Protein AF-F9EM39-F1 (afdb_monomer_lite)

Foldseek 3Di:
DFEAEPNHTDDPDDDDLDPVVVQVSVQVVQVVVQKDFPWKDKVRHTCVVDVDDPDPSVDDIYMYTYMDHPVVVVVVVLVVLVVVLVVLVVVVVVVVVCVVVVHDDDPVVVVVSLVVLVVSLVVLVVCVVPDDDPPPVSVVSNVVSVVVNVLVVVCVVVVPPPPPPDD

pLDDT: mean 72.12, std 14.03, range [34.84, 94.38]

Sequence (167 aa):
MEVYIDNQKTNFGRRSKDLEKILKAISKKLEKNEKVIQNIYINGNNIQDNIVLDIDMDRPNIMEVETKSYTDLVLDSLTISKEYIETFFEVKKDFEQLIEDNEKISPIEIEETDSFLNWFSDLLYFLVENYAFPVSSLQETMETFRQELAILSELKEKKIMLPMLVH

Secondary structure (DSSP, 8-state):
-EEEETTEEE--SS----HHHHHHHHHHHHHTTTEEEEEEEETTEESSS-S-----TTS--EEEEEEEEHHHHHHHHHHHHHHHHHHHHHHHHHHHHHHHTTPPPPHHHHHHHHHHHHHHHHHHHHHHHH-----HHHHHHHHHHHHHHHHHHHHHHTT-SS-TT--

Radius of gyration: 23.94 Å; chains: 1; bounding box: 52×39×63 Å

Organism: NCBI:txid997347

Structure (mmCIF, N/CA/C/O backbone):
data_AF-F9EM39-F1
#
_entry.id   AF-F9EM39-F1
#
loop_
_atom_site.group_PDB
_atom_site.id
_atom_site.type_symbol
_atom_site.label_atom_id
_atom_site.label_alt_id
_atom_site.label_comp_id
_atom_site.label_asym_id
_atom_site.label_entity_id
_atom_site.label_seq_id
_atom_site.pdbx_PDB_ins_code
_atom_site.Cartn_x
_atom_site.Cartn_y
_atom_site.Cartn_z
_atom_site.occupancy
_atom_site.B_iso_or_equiv
_atom_site.auth_seq_id
_atom_site.auth_comp_id
_atom_site.auth_asym_id
_atom_site.auth_atom_id
_atom_site.pdbx_PDB_model_num
ATOM 1 N N . MET A 1 1 ? 17.109 -9.825 -24.212 1.00 82.25 1 MET A N 1
ATOM 2 C CA . MET A 1 1 ? 15.884 -9.269 -23.622 1.00 82.25 1 MET A CA 1
ATOM 3 C C . MET A 1 1 ? 15.732 -7.822 -24.053 1.00 82.25 1 MET A C 1
ATOM 5 O O . MET A 1 1 ? 16.688 -7.060 -23.924 1.00 82.25 1 MET A O 1
ATOM 9 N N . GLU A 1 2 ? 14.589 -7.476 -24.630 1.00 89.56 2 GLU A N 1
ATOM 10 C CA . GLU A 1 2 ? 14.165 -6.089 -24.835 1.00 89.56 2 GLU A CA 1
ATOM 11 C C . GLU A 1 2 ? 13.333 -5.649 -23.632 1.00 89.56 2 GLU A C 1
ATOM 13 O O . GLU A 1 2 ? 12.553 -6.452 -23.135 1.00 89.56 2 GLU A O 1
ATOM 18 N N . VAL A 1 3 ? 13.510 -4.416 -23.155 1.00 91.06 3 VAL A N 1
ATOM 19 C CA . VAL A 1 3 ? 12.779 -3.904 -21.987 1.00 91.06 3 VAL A CA 1
ATOM 20 C C . VAL A 1 3 ? 11.992 -2.665 -22.386 1.00 91.06 3 VAL A C 1
ATOM 22 O O . VAL A 1 3 ? 12.557 -1.725 -22.950 1.00 91.06 3 VAL A O 1
ATOM 25 N N . TYR A 1 4 ? 10.708 -2.659 -22.061 1.00 94.38 4 TYR A N 1
ATOM 26 C CA . TYR A 1 4 ? 9.794 -1.541 -22.226 1.00 94.38 4 TYR A CA 1
ATOM 27 C C . TYR A 1 4 ? 9.317 -1.115 -20.839 1.00 94.38 4 TYR A C 1
ATOM 29 O O . TYR A 1 4 ? 8.935 -1.957 -20.036 1.00 94.38 4 TYR A O 1
ATOM 37 N N . ILE A 1 5 ? 9.387 0.180 -20.544 1.00 93.62 5 ILE A N 1
ATOM 38 C CA . ILE A 1 5 ? 8.884 0.767 -19.297 1.00 93.62 5 ILE A CA 1
ATOM 39 C C . ILE A 1 5 ? 7.791 1.745 -19.691 1.00 93.62 5 ILE A C 1
ATOM 41 O O . ILE A 1 5 ? 8.068 2.635 -20.494 1.00 93.62 5 ILE A O 1
ATOM 45 N N . ASP A 1 6 ? 6.574 1.562 -19.180 1.00 93.69 6 ASP A N 1
ATOM 46 C CA . ASP A 1 6 ? 5.392 2.345 -19.567 1.00 93.69 6 ASP A CA 1
ATOM 47 C C . ASP A 1 6 ? 5.255 2.450 -21.106 1.00 93.69 6 ASP A C 1
ATOM 49 O O . ASP A 1 6 ? 5.124 3.534 -21.676 1.00 93.69 6 ASP A O 1
ATOM 53 N N . ASN A 1 7 ? 5.379 1.312 -21.803 1.00 92.25 7 ASN A N 1
ATOM 54 C CA . ASN A 1 7 ? 5.378 1.193 -23.273 1.00 92.25 7 ASN A CA 1
ATOM 55 C C . ASN A 1 7 ? 6.535 1.896 -24.014 1.00 92.25 7 ASN A C 1
ATOM 57 O O . ASN A 1 7 ? 6.559 1.931 -25.246 1.00 92.25 7 ASN A O 1
ATOM 61 N N . GLN A 1 8 ? 7.542 2.411 -23.305 1.00 93.19 8 GLN A N 1
ATOM 62 C CA . GLN A 1 8 ? 8.719 3.033 -23.910 1.00 93.19 8 GLN A CA 1
ATOM 63 C C . GLN A 1 8 ? 9.932 2.106 -23.874 1.00 93.19 8 GLN A C 1
ATOM 65 O O . GLN A 1 8 ? 10.412 1.703 -22.808 1.00 93.19 8 GLN A O 1
ATOM 70 N N . LYS A 1 9 ? 10.488 1.812 -25.056 1.00 92.00 9 LYS A N 1
ATOM 71 C CA . LYS A 1 9 ? 11.700 0.994 -25.184 1.00 92.00 9 LYS A CA 1
ATOM 72 C C . LYS A 1 9 ? 12.853 1.639 -24.418 1.00 92.00 9 LYS A C 1
ATOM 74 O O . LYS A 1 9 ? 13.287 2.746 -24.734 1.00 92.00 9 LYS A O 1
ATOM 79 N N . THR A 1 10 ? 13.385 0.923 -23.435 1.00 88.44 10 THR A N 1
ATOM 80 C CA . THR A 1 10 ? 14.483 1.395 -22.598 1.00 88.44 10 THR A CA 1
ATOM 81 C C . THR A 1 10 ? 15.753 0.594 -22.857 1.00 88.44 10 THR A C 1
ATOM 83 O O . THR A 1 10 ? 15.800 -0.626 -22.720 1.00 88.44 10 THR A O 1
ATOM 86 N N . ASN A 1 11 ? 16.830 1.312 -23.174 1.00 82.88 11 ASN A N 1
ATOM 87 C CA . ASN A 1 11 ? 18.146 0.720 -23.380 1.00 82.88 11 ASN A CA 1
ATOM 88 C C . ASN A 1 11 ? 18.966 0.743 -22.085 1.00 82.88 11 ASN A C 1
ATOM 90 O O . ASN A 1 11 ? 19.468 1.787 -21.670 1.00 82.88 11 ASN A O 1
ATOM 94 N N . PHE A 1 12 ? 19.159 -0.427 -21.481 1.00 74.12 12 PHE A N 1
ATOM 95 C CA . PHE A 1 12 ? 20.056 -0.626 -20.342 1.00 74.12 12 PHE A CA 1
ATOM 96 C C . PHE A 1 12 ? 21.450 -1.055 -20.817 1.00 74.12 12 PHE A C 1
ATOM 98 O O . PHE A 1 12 ? 21.854 -2.191 -20.606 1.00 74.12 12 PHE A O 1
ATOM 105 N N . GLY A 1 13 ? 22.177 -0.165 -21.504 1.00 71.62 13 GLY A N 1
ATOM 106 C CA . GLY A 1 13 ? 23.595 -0.353 -21.859 1.00 71.62 13 GLY A CA 1
ATOM 107 C C . GLY A 1 13 ? 23.985 -1.780 -22.295 1.00 71.62 13 GLY A C 1
ATOM 108 O O . GLY A 1 13 ? 23.482 -2.295 -23.296 1.00 71.62 13 GLY A O 1
ATOM 109 N N . ARG A 1 14 ? 24.906 -2.422 -21.553 1.00 68.12 14 ARG A N 1
ATOM 110 C CA . ARG A 1 14 ? 25.297 -3.823 -21.797 1.00 68.12 14 ARG A CA 1
ATOM 111 C C . ARG A 1 14 ? 24.114 -4.758 -21.539 1.00 68.12 14 ARG A C 1
ATOM 113 O O . ARG A 1 14 ? 23.617 -4.845 -20.422 1.00 68.12 14 ARG A O 1
ATOM 120 N N . ARG A 1 15 ? 23.745 -5.529 -22.563 1.00 66.25 15 ARG A N 1
ATOM 121 C CA . ARG A 1 15 ? 22.711 -6.567 -22.478 1.00 66.25 15 ARG A CA 1
ATOM 122 C C . ARG A 1 15 ? 23.158 -7.671 -21.514 1.00 66.25 15 ARG A C 1
ATOM 124 O O . ARG A 1 15 ? 24.025 -8.472 -21.849 1.00 66.25 15 ARG A O 1
ATOM 131 N N . SER A 1 16 ? 22.574 -7.688 -20.319 1.00 70.50 16 SER A N 1
ATOM 132 C CA . SER A 1 16 ? 22.670 -8.804 -19.375 1.00 70.50 16 SER A CA 1
ATOM 133 C C . SER A 1 16 ? 21.664 -9.894 -19.760 1.00 70.50 16 SER A C 1
ATOM 135 O O . SER A 1 16 ? 20.578 -9.579 -20.243 1.00 70.50 16 SER A O 1
ATOM 137 N N . LYS A 1 17 ? 22.019 -11.167 -19.548 1.00 74.94 17 LYS A N 1
ATOM 138 C CA . LYS A 1 17 ? 21.067 -12.297 -19.541 1.00 74.94 17 LYS A CA 1
ATOM 139 C C . LYS A 1 17 ? 20.577 -12.645 -18.130 1.00 74.94 17 LYS A C 1
ATOM 141 O O . LYS A 1 17 ? 19.727 -13.503 -17.967 1.00 74.94 17 LYS A O 1
ATOM 146 N N . ASP A 1 18 ? 21.131 -11.993 -17.117 1.00 82.62 18 ASP A N 1
ATOM 147 C CA . ASP A 1 18 ? 20.776 -12.185 -15.715 1.00 82.62 18 ASP A CA 1
ATOM 148 C C . ASP A 1 18 ? 19.589 -11.276 -15.368 1.00 82.62 18 ASP A C 1
ATOM 150 O O . ASP A 1 18 ? 19.727 -10.046 -15.406 1.00 82.62 18 ASP A O 1
ATOM 154 N N . LEU A 1 19 ? 18.440 -11.896 -15.077 1.00 81.88 19 LEU A N 1
ATOM 155 C CA . LEU A 1 19 ? 17.185 -11.225 -14.743 1.00 81.88 19 LEU A CA 1
ATOM 156 C C . LEU A 1 19 ? 17.339 -10.320 -13.517 1.00 81.88 19 LEU A C 1
ATOM 158 O O . LEU A 1 19 ? 16.893 -9.178 -13.548 1.00 81.88 19 LEU A O 1
ATOM 162 N N . GLU A 1 20 ? 18.041 -10.774 -12.478 1.00 83.25 20 GLU A N 1
ATOM 163 C CA . GLU A 1 20 ? 18.249 -10.002 -11.252 1.00 83.25 20 GLU A CA 1
ATOM 164 C C . GLU A 1 20 ? 19.004 -8.698 -11.545 1.00 83.25 20 GLU A C 1
ATOM 166 O O . GLU A 1 20 ? 18.626 -7.621 -11.078 1.00 83.25 20 GLU A O 1
ATOM 171 N N . LYS A 1 21 ? 20.045 -8.762 -12.389 1.00 86.06 21 LYS A N 1
ATOM 172 C CA . LYS A 1 21 ? 20.777 -7.559 -12.823 1.00 86.06 21 LYS A CA 1
ATOM 173 C C . LYS A 1 21 ? 19.901 -6.601 -13.631 1.00 86.06 21 LYS A C 1
ATOM 175 O O . LYS A 1 21 ? 20.070 -5.388 -13.502 1.00 86.06 21 LYS A O 1
ATOM 180 N N . ILE A 1 22 ? 19.005 -7.124 -14.470 1.00 86.56 22 ILE A N 1
ATOM 181 C CA . ILE A 1 22 ? 18.073 -6.311 -15.266 1.00 86.56 22 ILE A CA 1
ATOM 182 C C . ILE A 1 22 ? 17.086 -5.599 -14.339 1.00 86.56 22 ILE A C 1
ATOM 184 O O . ILE A 1 22 ? 16.956 -4.380 -14.427 1.00 86.56 22 ILE A O 1
ATOM 188 N N . LEU A 1 23 ? 16.473 -6.327 -13.403 1.00 88.12 23 LEU A N 1
ATOM 189 C CA . LEU A 1 23 ? 15.544 -5.768 -12.419 1.00 88.12 23 LEU A CA 1
ATOM 190 C C . LEU A 1 23 ? 16.216 -4.693 -11.560 1.00 88.12 23 LEU A C 1
ATOM 192 O O . LEU A 1 23 ? 15.698 -3.586 -11.461 1.00 88.12 23 LEU A O 1
ATOM 196 N N . LYS A 1 24 ? 17.429 -4.946 -11.050 1.00 88.50 24 LYS A N 1
ATOM 197 C CA . LYS A 1 24 ? 18.213 -3.940 -10.309 1.00 88.50 24 LYS A CA 1
ATOM 198 C C . LYS A 1 24 ? 18.484 -2.675 -11.129 1.00 88.50 24 LYS A C 1
ATOM 200 O O . LYS A 1 24 ? 18.436 -1.567 -10.595 1.00 88.50 24 LYS A O 1
ATOM 205 N N . ALA A 1 25 ? 18.785 -2.815 -12.422 1.00 90.25 25 ALA A N 1
ATOM 206 C CA . ALA A 1 25 ? 19.010 -1.670 -13.301 1.00 90.25 25 ALA A CA 1
ATOM 207 C C . ALA A 1 25 ? 17.724 -0.867 -13.552 1.00 90.25 25 ALA A C 1
ATOM 209 O O . ALA A 1 25 ? 17.783 0.365 -13.595 1.00 90.25 25 ALA A O 1
ATOM 210 N N . ILE A 1 26 ? 16.581 -1.551 -13.685 1.00 90.38 26 ILE A N 1
ATOM 211 C CA . ILE A 1 26 ? 15.257 -0.929 -13.791 1.00 90.38 26 ILE A CA 1
ATOM 212 C C . ILE A 1 26 ? 14.946 -0.159 -12.508 1.00 90.38 26 ILE A C 1
ATOM 214 O O . ILE A 1 26 ? 14.743 1.050 -12.592 1.00 90.38 26 ILE A O 1
ATOM 218 N N . SER A 1 27 ? 15.011 -0.796 -11.333 1.00 89.38 27 SER A N 1
ATOM 219 C CA . SER A 1 27 ? 14.739 -0.149 -10.039 1.00 89.38 27 SER A CA 1
ATOM 220 C C . SER A 1 27 ? 15.566 1.121 -9.849 1.00 89.38 27 SER A C 1
ATOM 222 O O . SER A 1 27 ? 15.008 2.190 -9.628 1.00 89.38 27 SER A O 1
ATOM 224 N N . LYS A 1 28 ? 16.882 1.063 -10.095 1.00 91.38 28 LYS A N 1
ATOM 225 C CA . LYS A 1 28 ? 17.768 2.236 -9.988 1.00 91.38 28 LYS A CA 1
ATOM 226 C C . LYS A 1 28 ? 17.407 3.373 -10.955 1.00 91.38 28 LYS A C 1
ATOM 228 O O . LYS A 1 28 ? 17.711 4.538 -10.695 1.00 91.38 28 LYS A O 1
ATOM 233 N N . LYS A 1 29 ? 16.825 3.059 -12.118 1.00 91.25 29 LYS A N 1
ATOM 234 C CA . LYS A 1 29 ? 16.337 4.073 -13.065 1.00 91.25 29 LYS A CA 1
ATOM 235 C C . LYS A 1 29 ? 15.020 4.687 -12.585 1.00 91.25 29 LYS A C 1
ATOM 237 O O . LYS A 1 29 ? 14.836 5.889 -12.765 1.00 91.25 29 LYS A O 1
ATOM 242 N N . LEU A 1 30 ? 14.130 3.884 -12.008 1.00 92.12 30 LEU A N 1
ATOM 243 C CA . LEU A 1 30 ? 12.834 4.335 -11.503 1.00 92.12 30 LEU A CA 1
ATOM 244 C C . LEU A 1 30 ? 12.969 5.183 -10.234 1.00 92.12 30 LEU A C 1
ATOM 246 O O . LEU A 1 30 ? 12.329 6.225 -10.159 1.00 92.12 30 LEU A O 1
ATOM 250 N N . GLU A 1 31 ? 13.889 4.833 -9.328 1.00 88.75 31 GLU A N 1
ATOM 251 C CA . GLU A 1 31 ? 14.207 5.613 -8.119 1.00 88.75 31 GLU A CA 1
ATOM 252 C C . GLU A 1 31 ? 14.524 7.081 -8.439 1.00 88.75 31 GLU A C 1
ATOM 254 O O . GLU A 1 31 ? 14.033 7.990 -7.779 1.00 88.75 31 GLU A O 1
ATOM 259 N N . LYS A 1 32 ? 15.292 7.338 -9.508 1.00 88.75 32 LYS A N 1
ATOM 260 C CA . LYS A 1 32 ? 15.628 8.706 -9.952 1.00 88.75 32 LYS A CA 1
ATOM 261 C C . LYS A 1 32 ? 14.429 9.524 -10.433 1.00 88.75 32 LYS A C 1
ATOM 263 O O . LYS A 1 32 ? 14.566 10.729 -10.601 1.00 88.75 32 LYS A O 1
ATOM 268 N N . ASN A 1 33 ? 13.317 8.861 -10.732 1.00 87.19 33 ASN A N 1
ATOM 269 C CA . ASN A 1 33 ? 12.085 9.464 -11.227 1.00 87.19 33 ASN A CA 1
ATOM 270 C C . ASN A 1 33 ? 10.926 9.252 -10.242 1.00 87.19 33 ASN A C 1
ATOM 272 O O . ASN A 1 33 ? 9.777 9.326 -10.662 1.00 87.19 33 ASN A O 1
ATOM 276 N N . GLU A 1 34 ? 11.226 8.930 -8.977 1.00 88.19 34 GLU A N 1
ATOM 277 C CA . GLU A 1 34 ? 10.230 8.737 -7.915 1.00 88.19 34 GLU A CA 1
ATOM 278 C C . GLU A 1 34 ? 9.135 7.718 -8.280 1.00 88.19 34 GLU A C 1
ATOM 280 O O . GLU A 1 34 ? 7.955 7.871 -7.955 1.00 88.19 34 GLU A O 1
ATOM 285 N N . LYS A 1 35 ? 9.542 6.655 -8.977 1.00 91.81 35 LYS A N 1
ATOM 286 C CA . LYS A 1 35 ? 8.677 5.562 -9.414 1.00 91.81 35 LYS A CA 1
ATOM 287 C C . LYS A 1 35 ? 9.151 4.230 -8.856 1.00 91.81 35 LYS A C 1
ATOM 289 O O . LYS A 1 35 ? 10.337 4.030 -8.593 1.00 91.81 35 LYS A O 1
ATOM 294 N N . VAL A 1 36 ? 8.227 3.283 -8.791 1.00 90.69 36 VAL A N 1
ATOM 295 C CA . VAL A 1 36 ? 8.499 1.870 -8.534 1.00 90.69 36 VAL A CA 1
ATOM 296 C C . VAL A 1 36 ? 7.907 0.996 -9.629 1.00 90.69 36 VAL A C 1
ATOM 298 O O . VAL A 1 36 ? 7.099 1.438 -10.446 1.00 90.69 36 VAL A O 1
ATOM 301 N N . ILE A 1 37 ? 8.323 -0.265 -9.636 1.00 90.81 37 ILE A N 1
ATOM 302 C CA . ILE A 1 37 ? 7.713 -1.302 -10.460 1.00 90.81 37 ILE A CA 1
ATOM 303 C C . ILE A 1 37 ? 6.354 -1.653 -9.854 1.00 90.81 37 ILE A C 1
ATOM 305 O O . ILE A 1 37 ? 6.295 -2.033 -8.688 1.00 90.81 37 ILE A O 1
ATOM 309 N N . GLN A 1 38 ? 5.294 -1.555 -10.652 1.00 89.88 38 GLN A N 1
ATOM 310 C CA . GLN A 1 38 ? 3.967 -2.041 -10.291 1.00 89.88 38 GLN A CA 1
ATOM 311 C C . GLN A 1 38 ? 3.790 -3.480 -10.763 1.00 89.88 38 GLN A C 1
ATOM 313 O O . GLN A 1 38 ? 3.590 -4.353 -9.936 1.00 89.88 38 GLN A O 1
ATOM 318 N N . ASN A 1 39 ? 3.960 -3.730 -12.063 1.00 90.31 39 ASN A N 1
ATOM 319 C CA . ASN A 1 39 ? 3.863 -5.057 -12.667 1.00 90.31 39 ASN A CA 1
ATOM 320 C C . ASN A 1 39 ? 5.055 -5.309 -13.587 1.00 90.31 39 ASN A C 1
ATOM 322 O O . ASN A 1 39 ? 5.633 -4.379 -14.159 1.00 90.31 39 ASN A O 1
ATOM 326 N N . ILE A 1 40 ? 5.400 -6.583 -13.766 1.00 90.25 40 ILE A N 1
ATOM 327 C CA . ILE A 1 40 ? 6.361 -6.998 -14.785 1.00 90.25 40 ILE A CA 1
ATOM 328 C C . ILE A 1 40 ? 5.758 -8.154 -15.561 1.00 90.25 40 ILE A C 1
ATOM 330 O O . ILE A 1 40 ? 5.337 -9.153 -14.978 1.00 90.25 40 ILE A O 1
ATOM 334 N N . TYR A 1 41 ? 5.805 -8.033 -16.879 1.00 89.88 41 TYR A N 1
ATOM 335 C CA . TYR A 1 41 ? 5.409 -9.071 -17.807 1.00 89.88 41 TYR A CA 1
ATOM 336 C C . TYR A 1 41 ? 6.620 -9.515 -18.610 1.00 89.88 41 TYR A C 1
ATOM 338 O O . TYR A 1 41 ? 7.410 -8.691 -19.074 1.00 89.88 41 TYR A O 1
ATOM 346 N N . ILE A 1 42 ? 6.773 -10.821 -18.799 1.00 89.12 42 ILE A N 1
ATOM 347 C CA . ILE A 1 42 ? 7.768 -11.383 -19.711 1.00 89.12 42 ILE A CA 1
ATOM 348 C C . ILE A 1 42 ? 7.027 -12.204 -20.757 1.00 89.12 42 ILE A C 1
ATOM 350 O O . ILE A 1 42 ? 6.341 -13.175 -20.438 1.00 89.12 42 ILE A O 1
ATOM 354 N N . ASN A 1 43 ? 7.149 -11.787 -22.019 1.00 88.56 43 ASN A N 1
ATOM 355 C CA . ASN A 1 43 ? 6.418 -12.354 -23.154 1.00 88.56 43 ASN A CA 1
ATOM 356 C C . ASN A 1 43 ? 4.896 -12.440 -22.896 1.00 88.56 43 ASN A C 1
ATOM 358 O O . ASN A 1 43 ? 4.268 -13.444 -23.225 1.00 88.56 43 ASN A O 1
ATOM 362 N N . GLY A 1 44 ? 4.322 -11.411 -22.262 1.00 85.50 44 GLY A N 1
ATOM 363 C CA . GLY A 1 44 ? 2.895 -11.327 -21.929 1.00 85.50 44 GLY A CA 1
ATOM 364 C C . GLY A 1 44 ? 2.463 -12.023 -20.631 1.00 85.50 44 GLY A C 1
ATOM 365 O O . GLY A 1 44 ? 1.304 -11.903 -20.254 1.00 85.50 44 GLY A O 1
ATOM 366 N N . ASN A 1 45 ? 3.360 -12.715 -19.918 1.00 85.44 45 ASN A N 1
ATOM 367 C CA . ASN A 1 45 ? 3.030 -13.369 -18.645 1.00 85.44 45 ASN A CA 1
ATOM 368 C C . ASN A 1 45 ? 3.459 -12.507 -17.458 1.00 85.44 45 ASN A C 1
ATOM 370 O O . ASN A 1 45 ? 4.638 -12.154 -17.375 1.00 85.44 45 ASN A O 1
ATOM 374 N N . ASN A 1 46 ? 2.535 -12.206 -16.539 1.00 85.81 46 ASN A N 1
ATOM 375 C CA . ASN A 1 46 ? 2.846 -11.492 -15.299 1.00 85.81 46 ASN A CA 1
ATOM 376 C C . ASN A 1 46 ? 3.712 -12.376 -14.386 1.00 85.81 46 ASN A C 1
AT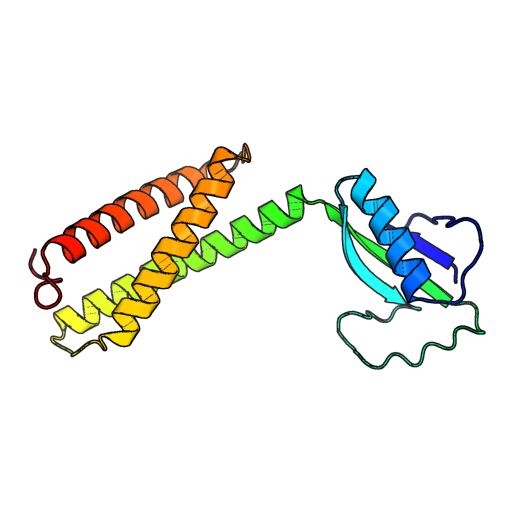OM 378 O O . ASN A 1 46 ? 3.403 -13.551 -14.177 1.00 85.81 46 ASN A O 1
ATOM 382 N N . ILE A 1 47 ? 4.810 -11.819 -13.870 1.00 79.31 47 ILE A N 1
ATOM 383 C CA . ILE A 1 47 ? 5.789 -12.564 -13.068 1.00 79.31 47 ILE A CA 1
ATOM 384 C C . ILE A 1 47 ? 5.564 -12.463 -11.555 1.00 79.31 47 ILE A C 1
ATOM 386 O O . ILE A 1 47 ? 6.198 -13.201 -10.807 1.00 79.31 47 ILE A O 1
ATOM 390 N N . GLN A 1 48 ? 4.714 -11.544 -11.091 1.00 67.38 48 GLN A N 1
ATOM 391 C CA . GLN A 1 48 ? 4.395 -11.395 -9.668 1.00 67.38 48 GLN A CA 1
ATOM 392 C C . GLN A 1 48 ? 3.385 -12.452 -9.202 1.00 67.38 48 GLN A C 1
ATOM 394 O O . GLN A 1 48 ? 3.473 -12.911 -8.067 1.00 67.38 48 GLN A O 1
ATOM 399 N N . ASP A 1 49 ? 2.510 -12.911 -10.101 1.00 56.44 49 ASP A N 1
ATOM 400 C CA . ASP A 1 49 ? 1.467 -13.896 -9.789 1.00 56.44 49 ASP A CA 1
ATOM 401 C C . ASP A 1 49 ? 1.937 -15.363 -9.872 1.00 56.44 49 ASP A C 1
ATOM 403 O O . ASP A 1 49 ? 1.217 -16.262 -9.447 1.00 56.44 49 ASP A O 1
ATOM 407 N N . ASN A 1 50 ? 3.136 -15.647 -10.404 1.00 46.00 50 ASN A N 1
ATOM 408 C CA . ASN A 1 50 ? 3.623 -17.018 -10.610 1.00 46.00 50 ASN A CA 1
ATOM 409 C C . ASN A 1 50 ? 5.139 -17.155 -10.385 1.00 46.00 50 ASN A C 1
ATOM 411 O O . ASN A 1 50 ? 5.955 -16.673 -11.167 1.00 46.00 50 ASN A O 1
ATOM 415 N N . ILE A 1 51 ? 5.514 -17.901 -9.341 1.00 51.69 51 ILE A N 1
ATOM 416 C CA . ILE A 1 51 ? 6.905 -18.102 -8.886 1.00 51.69 51 ILE A CA 1
ATOM 417 C C . ILE A 1 51 ? 7.716 -19.054 -9.793 1.00 51.69 51 ILE A C 1
ATOM 419 O O . ILE A 1 51 ? 8.941 -19.096 -9.698 1.00 51.69 51 ILE A O 1
ATOM 423 N N . VAL A 1 52 ? 7.088 -19.789 -10.717 1.00 51.00 52 VAL A N 1
ATOM 424 C CA . VAL A 1 52 ? 7.813 -20.694 -11.629 1.00 51.00 52 VAL A CA 1
ATOM 425 C C . VAL A 1 52 ? 7.635 -20.246 -13.069 1.00 51.00 52 VAL A C 1
ATOM 427 O O . VAL A 1 52 ? 6.745 -20.686 -13.790 1.00 51.00 52 VAL A O 1
ATOM 430 N N . LEU A 1 53 ? 8.524 -19.354 -13.482 1.00 57.66 53 LEU A N 1
ATOM 431 C CA . LEU A 1 53 ? 8.683 -18.942 -14.863 1.00 57.66 53 LEU A CA 1
ATOM 432 C C . LEU A 1 53 ? 9.943 -19.603 -15.418 1.00 57.66 53 LEU A C 1
ATOM 434 O O . LEU A 1 53 ? 11.059 -19.158 -15.151 1.00 57.66 53 LEU A O 1
ATOM 438 N N . ASP A 1 54 ? 9.759 -20.670 -16.194 1.00 63.06 54 ASP A N 1
ATOM 439 C CA . ASP A 1 54 ? 10.829 -21.293 -16.979 1.00 63.06 54 ASP A CA 1
ATOM 440 C C . ASP A 1 54 ? 11.121 -20.405 -18.202 1.00 63.06 54 ASP A C 1
ATOM 442 O O . ASP A 1 54 ? 10.700 -20.660 -19.333 1.00 63.06 54 ASP A O 1
ATOM 446 N N . ILE A 1 55 ? 11.728 -19.242 -17.946 1.00 70.94 55 ILE A N 1
ATOM 447 C CA . ILE A 1 55 ? 12.064 -18.273 -18.989 1.00 70.94 55 ILE A CA 1
ATOM 448 C C . ILE A 1 55 ? 13.341 -18.747 -19.671 1.00 70.94 55 ILE A C 1
ATOM 450 O O . ILE A 1 55 ? 14.440 -18.624 -19.129 1.00 70.94 55 ILE A O 1
ATOM 454 N N . ASP A 1 56 ? 13.199 -19.210 -20.909 1.00 75.81 56 ASP A N 1
ATOM 455 C CA . ASP A 1 56 ? 14.329 -19.460 -21.798 1.00 75.81 56 ASP A CA 1
ATOM 456 C C . ASP A 1 56 ? 15.024 -18.127 -22.140 1.00 75.81 56 ASP A C 1
ATOM 458 O O . ASP A 1 56 ? 14.626 -17.391 -23.049 1.00 75.81 56 ASP A O 1
ATOM 462 N N . MET A 1 57 ? 16.067 -17.790 -21.379 1.00 76.31 57 MET A N 1
ATOM 463 C CA . MET A 1 57 ? 16.862 -16.566 -21.548 1.00 76.31 57 MET A CA 1
ATOM 464 C C . MET A 1 57 ? 17.780 -16.591 -22.780 1.00 76.31 57 MET A C 1
ATOM 466 O O . MET A 1 57 ? 18.406 -15.570 -23.096 1.00 76.31 57 MET A O 1
ATOM 470 N N . ASP A 1 58 ? 17.860 -17.720 -23.490 1.00 78.44 58 ASP A N 1
ATOM 471 C CA . ASP A 1 58 ? 18.582 -17.835 -24.755 1.00 78.44 58 ASP A CA 1
ATOM 472 C C . ASP A 1 58 ? 17.732 -17.413 -25.959 1.00 78.44 58 ASP A C 1
ATOM 474 O O . ASP A 1 58 ? 18.282 -17.110 -27.023 1.00 78.44 58 ASP A O 1
ATOM 478 N N . ARG A 1 59 ? 16.412 -17.273 -25.780 1.00 81.06 59 ARG A N 1
ATOM 479 C CA . ARG A 1 59 ? 15.507 -16.704 -26.785 1.00 81.06 59 ARG A CA 1
ATOM 480 C C . ARG A 1 59 ? 15.344 -15.184 -26.657 1.00 81.06 59 ARG A C 1
ATOM 482 O O . ARG A 1 59 ? 15.599 -14.587 -25.604 1.00 81.06 59 ARG A O 1
ATOM 489 N N . PRO A 1 60 ? 14.911 -14.504 -27.736 1.00 82.69 60 PRO A N 1
ATOM 490 C CA . PRO A 1 60 ? 14.531 -13.100 -27.667 1.00 82.69 60 PRO A CA 1
ATOM 491 C C . PRO A 1 60 ? 13.289 -12.927 -26.782 1.00 82.69 60 PRO A C 1
ATOM 493 O O . PRO A 1 60 ? 12.171 -13.152 -27.226 1.00 82.69 60 PRO A O 1
ATOM 496 N N . ASN A 1 61 ? 13.498 -12.514 -25.533 1.00 86.19 61 ASN A N 1
ATOM 497 C CA . ASN A 1 61 ? 12.410 -12.172 -24.616 1.00 86.19 61 ASN A CA 1
ATOM 498 C C . ASN A 1 61 ? 12.104 -10.675 -24.640 1.00 86.19 61 ASN A C 1
ATOM 500 O O . ASN A 1 61 ? 13.028 -9.853 -24.716 1.00 86.19 61 ASN A O 1
ATOM 504 N N . ILE A 1 62 ? 10.825 -10.339 -24.510 1.00 89.25 62 ILE A N 1
ATOM 505 C CA . ILE A 1 62 ? 10.328 -8.982 -24.287 1.00 89.25 62 ILE A CA 1
ATOM 506 C C . ILE A 1 62 ? 9.876 -8.890 -22.833 1.00 89.25 62 ILE A C 1
ATOM 508 O O . ILE A 1 62 ? 9.118 -9.731 -22.360 1.00 89.25 62 ILE A O 1
ATOM 512 N N . MET A 1 63 ? 10.382 -7.883 -22.131 1.00 90.44 63 MET A N 1
ATOM 513 C CA . MET A 1 63 ? 9.962 -7.518 -20.789 1.00 90.44 63 MET A CA 1
ATOM 514 C C . MET A 1 63 ? 9.214 -6.192 -20.854 1.00 90.44 63 MET A C 1
ATOM 516 O O . MET A 1 63 ? 9.743 -5.207 -21.371 1.00 90.44 63 MET A O 1
ATOM 520 N N . GLU A 1 64 ? 8.022 -6.169 -20.286 1.00 93.44 64 GLU A N 1
ATOM 521 C CA . GLU A 1 64 ? 7.199 -4.977 -20.121 1.00 93.44 64 GLU A CA 1
ATOM 522 C C . GLU A 1 64 ? 7.085 -4.681 -18.631 1.00 93.44 64 GLU A C 1
ATOM 524 O O . GLU A 1 64 ? 6.827 -5.572 -17.823 1.00 93.44 64 GLU A O 1
ATOM 529 N N . VAL A 1 65 ? 7.347 -3.434 -18.263 1.00 93.12 65 VAL A N 1
ATOM 530 C CA . VAL A 1 65 ? 7.316 -2.954 -16.886 1.00 93.12 65 VAL A CA 1
ATOM 531 C C . VAL A 1 65 ? 6.295 -1.836 -16.816 1.00 93.12 65 VAL A C 1
ATOM 533 O O . VAL A 1 65 ? 6.469 -0.793 -17.451 1.00 93.12 65 VAL A O 1
ATOM 536 N N . GLU A 1 66 ? 5.255 -2.049 -16.025 1.00 94.00 66 GLU A N 1
ATOM 537 C CA . GLU A 1 66 ? 4.319 -0.997 -15.643 1.00 94.00 66 GLU A CA 1
ATOM 538 C C . GLU A 1 66 ? 4.820 -0.366 -14.351 1.00 94.00 66 GLU A C 1
ATOM 540 O O . GLU A 1 66 ? 5.242 -1.071 -13.427 1.00 94.00 66 GLU A O 1
ATOM 545 N N . THR A 1 67 ? 4.818 0.962 -14.292 1.00 93.69 67 THR A N 1
ATOM 546 C CA . THR A 1 67 ? 5.333 1.698 -13.138 1.00 93.69 67 THR A CA 1
ATOM 547 C C . THR A 1 67 ? 4.247 2.487 -12.440 1.00 93.69 67 THR A C 1
ATOM 549 O O . THR A 1 67 ? 3.263 2.904 -13.046 1.00 93.69 67 THR A O 1
ATOM 552 N N . LYS A 1 68 ? 4.485 2.756 -11.160 1.00 92.38 68 LYS A N 1
ATOM 553 C CA . LYS A 1 68 ? 3.639 3.619 -10.344 1.00 92.38 68 LYS A CA 1
ATOM 554 C C . LYS A 1 68 ? 4.500 4.641 -9.617 1.00 92.38 68 LYS A C 1
ATOM 556 O O . LYS A 1 68 ? 5.621 4.314 -9.221 1.00 92.38 68 LYS A O 1
ATOM 561 N N . SER A 1 69 ? 4.033 5.883 -9.495 1.00 88.56 69 SER A N 1
ATOM 562 C CA . SER A 1 69 ? 4.765 6.886 -8.714 1.00 88.56 69 SER A CA 1
ATOM 563 C C . SER A 1 69 ? 4.626 6.604 -7.217 1.00 88.56 69 SER A C 1
ATOM 565 O O . SER A 1 69 ? 3.646 5.994 -6.781 1.00 88.56 69 SER A O 1
ATOM 567 N N . TYR A 1 70 ? 5.590 7.057 -6.413 1.00 77.06 70 TYR A N 1
ATOM 568 C CA . TYR A 1 70 ? 5.446 6.994 -4.956 1.00 77.06 70 TYR A CA 1
ATOM 569 C C . TYR A 1 70 ? 4.218 7.776 -4.479 1.00 77.06 70 TYR A C 1
ATOM 571 O O . TYR A 1 70 ? 3.530 7.321 -3.574 1.00 77.06 70 TYR A O 1
ATOM 579 N N . THR A 1 71 ? 3.890 8.903 -5.116 1.00 77.00 71 THR A N 1
ATOM 580 C CA . THR A 1 71 ? 2.672 9.662 -4.809 1.00 77.00 71 THR A CA 1
ATOM 581 C C . THR A 1 71 ? 1.415 8.828 -5.039 1.00 77.00 71 THR A C 1
ATOM 583 O O . THR A 1 71 ? 0.577 8.753 -4.147 1.00 77.00 71 THR A O 1
ATOM 586 N N . ASP A 1 72 ? 1.296 8.154 -6.184 1.00 78.69 72 ASP A N 1
ATOM 587 C CA . ASP A 1 72 ? 0.117 7.332 -6.478 1.00 78.69 72 ASP A CA 1
ATOM 588 C C . ASP A 1 72 ? 0.017 6.129 -5.530 1.00 78.69 72 ASP A C 1
ATOM 590 O O . ASP A 1 72 ? -1.080 5.752 -5.134 1.00 78.69 72 ASP A O 1
ATOM 594 N N . LEU A 1 73 ? 1.144 5.525 -5.132 1.00 78.44 73 LEU A N 1
ATOM 595 C CA . LEU A 1 73 ? 1.150 4.471 -4.107 1.00 78.44 73 LEU A CA 1
ATOM 596 C C . LEU A 1 73 ? 0.642 4.969 -2.758 1.00 78.44 73 LEU A C 1
ATOM 598 O O . LEU A 1 73 ? -0.098 4.266 -2.071 1.00 78.44 73 LEU A O 1
ATOM 602 N N . VAL A 1 74 ? 1.061 6.167 -2.363 1.00 72.44 74 VAL A N 1
ATOM 603 C CA . VAL A 1 74 ? 0.615 6.772 -1.114 1.00 72.44 74 VAL A CA 1
ATOM 604 C C . VAL A 1 74 ? -0.878 7.111 -1.191 1.00 72.44 74 VAL A C 1
ATOM 606 O O . VAL A 1 74 ? -1.595 6.864 -0.228 1.00 72.44 74 VAL A O 1
ATOM 609 N N . LEU A 1 75 ? -1.381 7.584 -2.336 1.00 73.62 75 LEU A N 1
ATOM 610 C CA . LEU A 1 75 ? -2.814 7.834 -2.546 1.00 73.62 75 LEU A CA 1
ATOM 611 C C . LEU A 1 75 ? -3.659 6.550 -2.511 1.00 73.62 75 LEU A C 1
ATOM 613 O O . LEU A 1 75 ? -4.707 6.530 -1.865 1.00 73.62 75 LEU A O 1
ATOM 617 N N . ASP A 1 76 ? -3.205 5.471 -3.150 1.00 75.19 76 ASP A N 1
ATOM 618 C CA . ASP A 1 76 ? -3.834 4.148 -3.035 1.00 75.19 76 ASP A CA 1
ATOM 619 C C . ASP A 1 76 ? -3.870 3.682 -1.578 1.00 75.19 76 ASP A C 1
ATOM 621 O O . ASP A 1 76 ? -4.911 3.259 -1.083 1.00 75.19 76 ASP A O 1
ATOM 625 N N . SER A 1 77 ? -2.738 3.805 -0.879 1.00 71.12 77 SER A N 1
ATOM 626 C CA . SER A 1 77 ? -2.618 3.406 0.525 1.00 71.12 77 SER A CA 1
ATOM 627 C C . SER A 1 77 ? -3.573 4.209 1.405 1.00 71.12 77 SER A C 1
ATOM 629 O O . SER A 1 77 ? -4.233 3.637 2.259 1.00 71.12 77 SER A O 1
ATOM 631 N N . LEU A 1 78 ? -3.711 5.515 1.165 1.00 69.19 78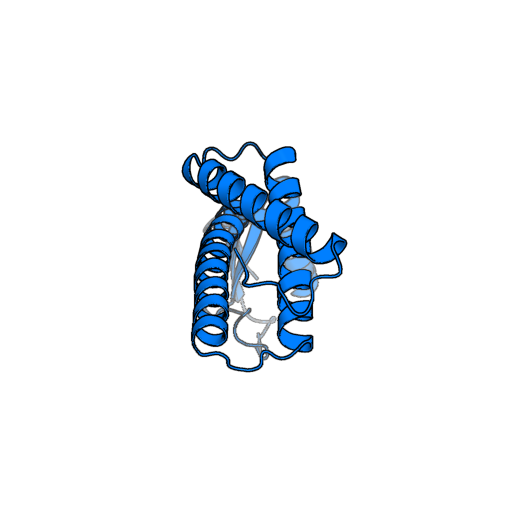 LEU A N 1
ATOM 632 C CA . LEU A 1 78 ? -4.689 6.361 1.852 1.00 69.19 78 LEU A CA 1
ATOM 633 C C . LEU A 1 78 ? -6.134 5.966 1.553 1.00 69.19 78 LEU A C 1
ATOM 635 O O . LEU A 1 78 ? -6.986 6.035 2.437 1.00 69.19 78 LEU A O 1
ATOM 639 N N . THR A 1 79 ? -6.413 5.560 0.317 1.00 71.94 79 THR A N 1
ATOM 640 C CA . THR A 1 79 ? -7.744 5.087 -0.076 1.00 71.94 79 THR A CA 1
ATOM 641 C C . THR A 1 79 ? -8.092 3.807 0.678 1.00 71.94 79 THR A C 1
ATOM 643 O O . THR A 1 79 ? -9.153 3.731 1.285 1.00 71.94 79 THR A O 1
ATOM 646 N N . ILE A 1 80 ? -7.162 2.853 0.733 1.00 70.88 80 ILE A N 1
ATOM 647 C CA . ILE A 1 80 ? -7.304 1.614 1.508 1.00 70.88 80 ILE A CA 1
ATOM 648 C C . ILE A 1 80 ? -7.429 1.923 3.010 1.00 70.88 80 ILE A C 1
ATOM 650 O O . ILE A 1 80 ? -8.278 1.366 3.699 1.00 70.88 80 ILE A O 1
ATOM 654 N N . SER A 1 81 ? -6.635 2.863 3.529 1.00 67.19 81 SER A N 1
ATOM 655 C CA . SER A 1 81 ? -6.735 3.327 4.916 1.00 67.19 81 SER A CA 1
ATOM 656 C C . SER A 1 81 ? -8.133 3.844 5.259 1.00 67.19 81 SER A C 1
ATOM 658 O O . SER A 1 81 ? -8.593 3.628 6.375 1.00 67.19 81 SER A O 1
ATOM 660 N N . LYS A 1 82 ? -8.848 4.475 4.319 1.00 69.31 82 LYS A N 1
ATOM 661 C CA . LYS A 1 82 ? -10.241 4.893 4.533 1.00 69.31 82 LYS A CA 1
ATOM 662 C C . LYS A 1 82 ? -11.164 3.699 4.794 1.00 69.31 82 LYS A C 1
ATOM 664 O O . LYS A 1 82 ? -11.971 3.765 5.714 1.00 69.31 82 LYS A O 1
ATOM 669 N N . GLU A 1 83 ? -11.017 2.615 4.036 1.00 70.44 83 GLU A N 1
ATOM 670 C CA . GLU A 1 83 ? -11.803 1.385 4.225 1.00 70.44 83 GLU A CA 1
ATOM 671 C C . GLU A 1 83 ? -11.513 0.743 5.591 1.00 70.44 83 GLU A C 1
ATOM 673 O O . GLU A 1 83 ? -12.426 0.282 6.278 1.00 70.44 83 GLU A O 1
ATOM 678 N N . TYR A 1 84 ? -10.255 0.781 6.043 1.00 67.94 84 TYR A N 1
ATOM 679 C CA . TYR A 1 84 ? -9.891 0.322 7.387 1.00 67.94 84 TYR A CA 1
ATOM 680 C C . TYR A 1 84 ? -10.471 1.203 8.500 1.00 67.94 84 TYR A C 1
ATOM 682 O O . TYR A 1 84 ? -10.874 0.676 9.535 1.00 67.94 84 TYR A O 1
ATOM 690 N N . ILE A 1 85 ? -10.559 2.521 8.292 1.00 67.19 85 ILE A N 1
ATOM 691 C CA . ILE A 1 8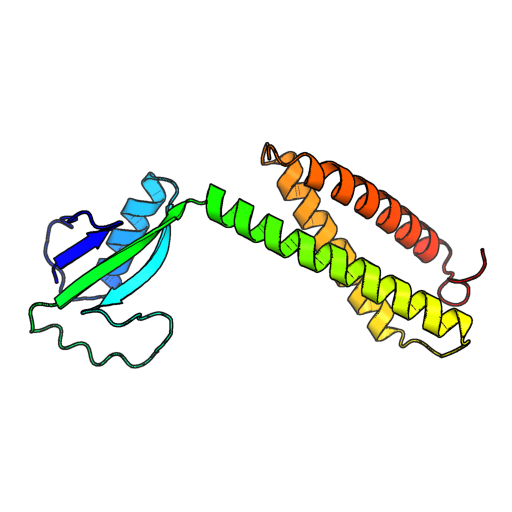5 ? -11.234 3.429 9.234 1.00 67.19 85 ILE A CA 1
ATOM 692 C C . ILE A 1 85 ? -12.728 3.106 9.315 1.00 67.19 85 ILE A C 1
ATOM 694 O O . ILE A 1 85 ? -13.286 3.061 10.407 1.00 67.19 85 ILE A O 1
ATOM 698 N N . GLU A 1 86 ? -13.380 2.864 8.179 1.00 70.44 86 GLU A N 1
ATOM 699 C CA . GLU A 1 86 ? -14.796 2.484 8.143 1.00 70.44 86 GLU A CA 1
ATOM 700 C C . GLU A 1 86 ? -15.024 1.145 8.862 1.00 70.44 86 GLU A C 1
ATOM 702 O O . GLU A 1 86 ? -15.871 1.068 9.750 1.00 70.44 86 GLU A O 1
ATOM 707 N N . THR A 1 87 ? -14.184 0.141 8.584 1.00 68.00 87 THR A N 1
ATOM 708 C CA . THR A 1 87 ? -14.202 -1.161 9.278 1.00 68.00 87 THR A CA 1
ATOM 709 C C . THR A 1 87 ? -14.021 -0.996 10.789 1.00 68.00 87 THR A C 1
ATOM 711 O O . THR A 1 87 ? -14.688 -1.666 11.574 1.00 68.00 87 THR A O 1
ATOM 714 N N . PHE A 1 88 ? -13.150 -0.081 11.224 1.00 67.56 88 PHE A N 1
ATOM 715 C CA . PHE A 1 88 ? -12.987 0.216 12.644 1.00 67.56 88 PHE A CA 1
ATOM 716 C C . PHE A 1 88 ? -14.294 0.707 13.286 1.00 67.56 88 PHE A C 1
ATOM 718 O O . PHE A 1 88 ? -14.666 0.218 14.353 1.00 67.56 88 PHE A O 1
ATOM 725 N N . PHE A 1 89 ? -15.005 1.642 12.652 1.00 68.25 89 PHE A N 1
ATOM 726 C CA . PHE A 1 89 ? -16.273 2.142 13.191 1.00 68.25 89 PHE A CA 1
ATOM 727 C C . PHE A 1 89 ? -17.362 1.065 13.238 1.00 68.25 89 PHE A C 1
ATOM 729 O O . PHE A 1 89 ? -18.168 1.062 14.168 1.00 68.25 89 PHE A O 1
ATOM 736 N N . GLU A 1 90 ? -17.372 0.138 12.281 1.00 70.06 90 GLU A N 1
ATOM 737 C CA . GLU A 1 90 ? -18.269 -1.021 12.308 1.00 70.06 90 GLU A CA 1
ATOM 738 C C . GLU A 1 90 ? -17.957 -1.942 13.494 1.00 70.06 90 GLU A C 1
ATOM 740 O O . GLU A 1 90 ? -18.844 -2.228 14.294 1.00 70.06 90 GLU A O 1
ATOM 745 N N . VAL A 1 91 ? -16.688 -2.313 13.685 1.00 67.44 91 VAL A N 1
ATOM 746 C CA . VAL A 1 91 ? -16.259 -3.160 14.811 1.00 67.44 91 VAL A CA 1
ATOM 747 C C . VAL A 1 91 ? -16.525 -2.487 16.161 1.00 67.44 91 VAL A C 1
ATOM 749 O O . VAL A 1 91 ? -16.971 -3.138 17.104 1.00 67.44 91 VAL A O 1
ATOM 752 N N . LYS A 1 92 ? -16.299 -1.171 16.270 1.00 68.12 92 LYS A N 1
ATOM 753 C CA . LYS A 1 92 ? -16.647 -0.400 17.473 1.00 68.12 92 LYS A CA 1
ATOM 754 C C . LYS A 1 92 ? -18.137 -0.537 17.791 1.00 68.12 92 LYS A C 1
ATOM 756 O O . LYS A 1 92 ? -18.488 -0.808 18.936 1.00 68.12 92 LYS A O 1
ATOM 761 N N . LYS A 1 93 ? -18.996 -0.376 16.785 1.00 71.00 93 LYS A N 1
ATOM 762 C CA . LYS A 1 93 ? -20.446 -0.502 16.941 1.00 71.00 93 LYS A CA 1
ATOM 763 C C . LYS A 1 93 ? -20.860 -1.920 17.344 1.00 71.00 93 LYS A C 1
ATOM 765 O O . LYS A 1 93 ? -21.762 -2.080 18.161 1.00 71.00 93 LYS A O 1
ATOM 770 N N . ASP A 1 94 ? -20.193 -2.940 16.811 1.00 68.19 94 ASP A N 1
ATOM 771 C CA . ASP A 1 94 ? -20.431 -4.330 17.207 1.00 68.19 94 ASP A CA 1
ATOM 772 C C . ASP A 1 94 ? -20.066 -4.558 18.678 1.00 68.19 94 ASP A C 1
ATOM 774 O O . ASP A 1 94 ? -20.830 -5.184 19.413 1.00 68.19 94 ASP A O 1
ATOM 778 N N . PHE A 1 95 ? -18.951 -3.992 19.150 1.00 65.56 95 PHE A N 1
ATOM 779 C CA . PHE A 1 95 ? -18.630 -4.010 20.575 1.00 65.56 95 PHE A CA 1
ATOM 780 C C . PHE A 1 95 ? -19.690 -3.277 21.404 1.00 65.56 95 PHE A C 1
ATOM 782 O O . PHE A 1 95 ? -20.153 -3.835 22.397 1.00 65.56 95 PHE A O 1
ATOM 789 N N . GLU A 1 96 ? -20.115 -2.077 20.996 1.00 66.19 96 GLU A N 1
ATOM 790 C CA . GLU A 1 96 ? -21.185 -1.332 21.678 1.00 66.19 96 GLU A CA 1
ATOM 791 C C . GLU A 1 96 ? -22.452 -2.187 21.839 1.00 66.19 96 GLU A C 1
ATOM 793 O O . GLU A 1 96 ? -22.981 -2.296 22.947 1.00 66.19 96 GLU A O 1
ATOM 798 N N . GLN A 1 97 ? -22.871 -2.875 20.773 1.00 69.81 97 GLN A N 1
ATOM 799 C CA . GLN A 1 97 ? -24.026 -3.773 20.781 1.00 69.81 97 GLN A CA 1
ATOM 800 C C . GLN A 1 97 ? -23.836 -4.969 21.725 1.00 69.81 97 GLN A C 1
ATOM 802 O O . GLN A 1 97 ? -24.713 -5.249 22.539 1.00 69.81 97 GLN A O 1
ATOM 807 N N . LEU A 1 98 ? -22.682 -5.647 21.674 1.00 68.56 98 LEU A N 1
ATOM 808 C CA . LEU A 1 98 ? -22.379 -6.779 22.562 1.00 68.56 98 LEU A CA 1
ATOM 809 C C . LEU A 1 98 ? -22.472 -6.388 24.038 1.00 68.56 98 LEU A C 1
ATOM 811 O O . LEU A 1 98 ? -22.872 -7.196 24.877 1.00 68.56 98 LEU A O 1
ATOM 815 N N . ILE A 1 99 ? -22.121 -5.147 24.374 1.00 64.38 99 ILE A N 1
ATOM 816 C CA . ILE A 1 99 ? -22.200 -4.691 25.758 1.00 64.38 99 ILE A CA 1
ATOM 817 C C . ILE A 1 99 ? -23.618 -4.245 26.135 1.00 64.38 99 ILE A C 1
ATOM 819 O O . ILE A 1 99 ? -24.042 -4.528 27.258 1.00 64.38 99 ILE A O 1
ATOM 823 N N . GLU A 1 100 ? -24.379 -3.619 25.230 1.00 70.75 100 GLU A N 1
ATOM 824 C CA . GLU A 1 100 ? -25.823 -3.413 25.439 1.00 70.75 100 GLU A CA 1
ATOM 825 C C . GLU A 1 100 ? -26.542 -4.744 25.716 1.00 70.75 100 GLU A C 1
ATOM 827 O O . GLU A 1 100 ? -27.390 -4.827 26.610 1.00 70.75 100 GLU A O 1
ATOM 832 N N . ASP A 1 101 ? -26.118 -5.803 25.026 1.00 76.38 101 ASP A N 1
ATOM 833 C CA . ASP A 1 101 ? -26.614 -7.171 25.185 1.00 76.38 101 ASP A CA 1
ATOM 834 C C . ASP A 1 101 ? -26.019 -7.901 26.411 1.00 76.38 101 ASP A C 1
ATOM 836 O O . ASP A 1 101 ? -26.399 -9.033 26.731 1.00 76.38 101 ASP A O 1
ATOM 840 N N . ASN A 1 102 ? -25.153 -7.224 27.176 1.00 69.81 102 ASN A N 1
ATOM 841 C CA . ASN A 1 102 ? -24.516 -7.705 28.405 1.00 69.81 102 ASN A CA 1
ATOM 842 C C . ASN A 1 102 ? -23.639 -8.958 28.187 1.00 69.81 102 ASN A C 1
ATOM 844 O O . ASN A 1 102 ? -23.457 -9.787 29.091 1.00 69.81 102 ASN A O 1
ATOM 848 N N . GLU A 1 103 ? -23.102 -9.104 26.976 1.00 70.81 103 GLU A N 1
ATOM 849 C CA . GLU A 1 103 ? -22.196 -10.175 26.587 1.00 70.81 103 GLU A CA 1
ATOM 850 C C . GLU A 1 103 ? -20.755 -9.884 27.037 1.00 70.81 103 GLU A C 1
ATOM 852 O O . GLU A 1 103 ? -20.320 -8.744 27.208 1.00 70.81 103 GLU A O 1
ATOM 857 N N . LYS A 1 104 ? -19.984 -10.950 27.283 1.00 68.44 104 LYS A N 1
ATOM 858 C CA . LYS A 1 104 ? -18.575 -10.823 27.673 1.00 68.44 104 LYS A CA 1
ATOM 859 C C . LYS A 1 104 ? -17.698 -10.678 26.440 1.00 68.44 104 LYS A C 1
ATOM 861 O O . LYS A 1 104 ? -17.615 -11.610 25.648 1.00 68.44 104 LYS A O 1
ATOM 866 N N . ILE A 1 105 ? -16.941 -9.591 26.386 1.00 65.50 105 ILE A N 1
ATOM 867 C CA . ILE A 1 105 ? -15.893 -9.384 25.384 1.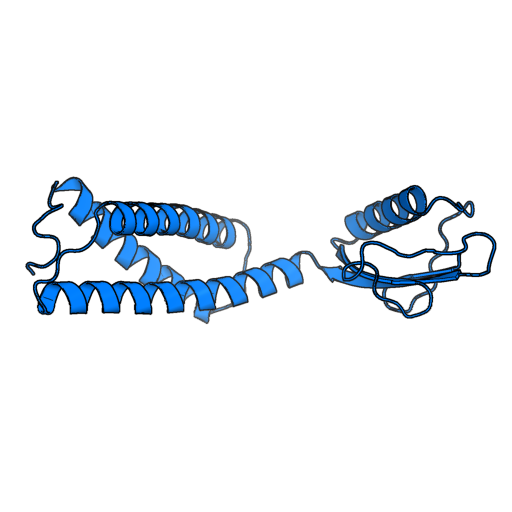00 65.50 105 ILE A CA 1
ATOM 868 C C . ILE A 1 105 ? -14.567 -9.952 25.888 1.00 65.50 105 ILE A C 1
ATOM 870 O O . ILE A 1 105 ? -14.260 -9.894 27.087 1.00 65.50 105 ILE A O 1
ATOM 874 N N . SER A 1 106 ? -13.772 -10.519 24.982 1.00 72.19 106 SER A N 1
ATOM 875 C CA . SER A 1 106 ? -12.448 -11.024 25.321 1.00 72.19 106 SER A CA 1
ATOM 876 C C . SER A 1 106 ? -11.480 -9.870 25.615 1.00 72.19 106 SER A C 1
ATOM 878 O O . SER A 1 106 ? -11.339 -8.962 24.798 1.00 72.19 106 SER A O 1
ATOM 880 N N . PRO A 1 107 ? -10.715 -9.913 26.722 1.00 66.00 107 PRO A N 1
ATOM 881 C CA . PRO A 1 107 ? -9.645 -8.945 26.971 1.00 66.00 107 PRO A CA 1
ATOM 882 C C . PRO A 1 107 ? -8.603 -8.878 25.846 1.00 66.00 107 PRO A C 1
ATOM 884 O O . PRO A 1 107 ? -8.011 -7.827 25.631 1.00 66.00 107 PRO A O 1
ATOM 887 N N . ILE A 1 108 ? -8.399 -9.987 25.126 1.00 70.62 108 ILE A N 1
ATOM 888 C CA . ILE A 1 108 ? -7.467 -10.065 23.993 1.00 70.62 108 ILE A CA 1
ATOM 889 C C . ILE A 1 108 ? -8.003 -9.263 22.804 1.00 70.62 108 ILE A C 1
ATOM 891 O O . ILE A 1 108 ? -7.253 -8.505 22.206 1.00 70.62 108 ILE A O 1
ATOM 895 N N . GLU A 1 109 ? -9.300 -9.367 22.506 1.00 65.06 109 GLU A N 1
ATOM 896 C CA . GLU A 1 109 ? -9.931 -8.608 21.415 1.00 65.06 109 GLU A CA 1
ATOM 897 C C . GLU A 1 109 ? -9.847 -7.100 21.679 1.00 65.06 109 GLU A C 1
ATOM 899 O O . GLU A 1 109 ? -9.593 -6.316 20.766 1.00 65.06 109 GLU A O 1
ATOM 904 N N . ILE A 1 110 ? -9.979 -6.696 22.947 1.00 67.19 110 ILE A N 1
ATOM 905 C CA . ILE A 1 110 ? -9.814 -5.301 23.373 1.00 67.19 110 ILE A CA 1
ATOM 906 C C . ILE A 1 110 ? -8.364 -4.838 23.163 1.00 67.19 110 ILE A C 1
ATOM 908 O O . ILE A 1 110 ? -8.137 -3.759 22.619 1.00 67.19 110 ILE A O 1
ATOM 912 N N . GLU A 1 111 ? -7.380 -5.639 23.577 1.00 68.88 111 GLU A N 1
ATOM 913 C CA . GLU A 1 111 ? -5.956 -5.297 23.469 1.00 68.88 111 GLU A CA 1
ATOM 914 C C . GLU A 1 111 ? -5.463 -5.248 22.014 1.00 68.88 111 GLU A C 1
ATOM 916 O O . GLU A 1 111 ? -4.704 -4.348 21.645 1.00 68.88 111 GLU A O 1
ATOM 921 N N . GLU A 1 112 ? -5.906 -6.183 21.174 1.00 69.25 112 GLU A N 1
ATOM 922 C CA . GLU A 1 112 ? -5.588 -6.203 19.744 1.00 69.25 112 GLU A CA 1
ATOM 923 C C . GLU A 1 112 ? -6.195 -4.996 19.025 1.00 69.25 112 GLU A C 1
ATOM 925 O O . GLU A 1 112 ? -5.500 -4.324 18.258 1.00 69.25 112 GLU A O 1
ATOM 930 N N . THR A 1 113 ? -7.454 -4.671 19.334 1.00 68.38 113 THR A N 1
ATOM 931 C CA . THR A 1 113 ? -8.136 -3.493 18.782 1.00 68.38 113 THR A CA 1
ATOM 932 C C . THR A 1 113 ? -7.409 -2.208 19.180 1.00 68.38 113 THR A C 1
ATOM 934 O O . THR A 1 113 ? -7.078 -1.394 18.321 1.00 68.38 113 THR A O 1
ATOM 937 N N . ASP A 1 114 ? -7.077 -2.041 20.462 1.00 67.94 114 ASP A N 1
ATOM 938 C CA . ASP A 1 114 ? -6.332 -0.879 20.963 1.00 67.94 114 ASP A CA 1
ATOM 939 C C . ASP A 1 114 ? -4.927 -0.767 20.339 1.00 67.94 114 ASP A C 1
ATOM 941 O O . ASP A 1 114 ? -4.482 0.318 19.955 1.00 67.94 114 ASP A O 1
ATOM 945 N N . SER A 1 115 ? -4.222 -1.887 20.174 1.00 72.69 115 SER A N 1
ATOM 946 C CA . SER A 1 115 ? -2.887 -1.903 19.560 1.00 72.69 115 SER A CA 1
ATOM 947 C C . SER A 1 115 ? -2.926 -1.496 18.087 1.00 72.69 115 SER A C 1
ATOM 949 O O . SER A 1 115 ? -2.107 -0.685 17.646 1.00 72.69 115 SER A O 1
ATOM 951 N N . PHE A 1 116 ? -3.889 -2.028 17.330 1.00 71.25 116 PHE A N 1
ATOM 952 C CA . PHE A 1 116 ? -4.105 -1.652 15.935 1.00 71.25 116 PHE A CA 1
ATOM 953 C C . PHE A 1 116 ? -4.407 -0.156 15.805 1.00 71.25 116 PHE A C 1
ATOM 955 O O . PHE A 1 116 ? -3.822 0.525 14.962 1.00 71.25 116 PHE A O 1
ATOM 962 N N . LEU A 1 117 ? -5.264 0.365 16.680 1.00 67.88 117 LEU A N 1
ATOM 963 C CA . LEU A 1 117 ? -5.690 1.759 16.679 1.00 67.88 117 LEU A CA 1
ATOM 964 C C . LEU A 1 117 ? -4.556 2.749 16.908 1.00 67.88 117 LEU A C 1
ATOM 966 O O . LEU A 1 117 ? -4.423 3.718 16.158 1.00 67.88 117 LEU A O 1
ATOM 970 N N . ASN A 1 118 ? -3.718 2.492 17.910 1.00 70.31 118 ASN A N 1
ATOM 971 C CA . ASN A 1 118 ? -2.563 3.340 18.187 1.00 70.31 118 ASN A CA 1
ATOM 972 C C . ASN A 1 118 ? -1.574 3.324 17.012 1.00 70.31 118 ASN A C 1
ATOM 974 O O . ASN A 1 118 ? -1.157 4.379 16.538 1.00 70.31 118 ASN A O 1
ATOM 978 N N . TRP A 1 119 ? -1.266 2.137 16.476 1.00 78.25 119 TRP A N 1
ATOM 979 C CA . TRP A 1 119 ? -0.380 2.010 15.317 1.00 78.25 119 TRP A CA 1
ATOM 980 C C . TRP A 1 119 ? -0.916 2.752 14.085 1.00 78.25 119 TRP A C 1
ATOM 982 O O . TRP A 1 119 ? -0.177 3.465 13.401 1.00 78.25 119 TRP A O 1
ATOM 992 N N . PHE A 1 120 ? -2.207 2.604 13.802 1.00 70.88 120 PHE A N 1
ATOM 993 C CA . PHE A 1 120 ? -2.831 3.209 12.636 1.00 70.88 120 PHE A CA 1
ATOM 994 C C . PHE A 1 120 ? -2.952 4.736 12.774 1.00 70.88 120 PHE A C 1
ATOM 996 O O . PHE A 1 120 ? -2.742 5.466 11.805 1.00 70.88 120 PHE A O 1
ATOM 1003 N N . SER A 1 121 ? -3.191 5.236 13.990 1.00 68.69 121 SER A N 1
ATOM 1004 C CA . SER A 1 121 ? -3.132 6.667 14.307 1.00 68.69 121 SER A CA 1
ATOM 1005 C C . SER A 1 121 ? -1.772 7.281 14.005 1.00 68.69 121 SER A C 1
ATOM 1007 O O . SER A 1 121 ? -1.693 8.318 13.345 1.00 68.69 121 SER A O 1
ATOM 1009 N N . ASP A 1 122 ? -0.698 6.637 14.464 1.00 71.44 122 ASP A N 1
ATOM 1010 C CA . ASP A 1 122 ? 0.668 7.112 14.243 1.00 71.44 122 ASP A CA 1
ATOM 1011 C C . ASP A 1 122 ? 1.000 7.165 12.747 1.00 71.44 122 ASP A C 1
ATOM 1013 O O . ASP A 1 122 ? 1.614 8.123 12.266 1.00 71.44 122 ASP A O 1
ATOM 1017 N N . LEU A 1 123 ? 0.531 6.171 11.987 1.00 71.94 123 LEU A N 1
ATOM 1018 C CA . LEU A 1 123 ? 0.666 6.143 10.535 1.00 71.94 123 LEU A CA 1
ATOM 1019 C C . LEU A 1 123 ? -0.074 7.313 9.871 1.00 71.94 123 LEU A C 1
ATOM 1021 O O . LEU A 1 123 ? 0.499 7.998 9.022 1.00 71.94 123 LEU A O 1
ATOM 1025 N N . LEU A 1 124 ? -1.325 7.574 10.257 1.00 69.06 124 LEU A N 1
ATOM 1026 C CA . LEU A 1 124 ? -2.100 8.698 9.725 1.00 69.06 124 LEU A CA 1
ATOM 1027 C C . LEU A 1 124 ? -1.457 10.050 10.060 1.00 69.06 124 LEU A C 1
ATOM 1029 O O . LEU A 1 124 ? -1.392 10.933 9.201 1.00 69.06 124 LEU A O 1
ATOM 1033 N N . TYR A 1 125 ? -0.946 10.206 11.283 1.00 67.94 125 TYR A N 1
ATOM 1034 C CA . TYR A 1 125 ? -0.256 11.418 11.719 1.00 67.94 125 TYR A CA 1
ATOM 1035 C C . TYR A 1 125 ? 1.003 11.676 10.888 1.00 67.94 125 TYR A C 1
ATOM 1037 O O . TYR A 1 125 ? 1.181 12.768 10.343 1.00 67.94 125 TYR A O 1
ATOM 1045 N N . PHE A 1 126 ? 1.834 10.643 10.717 1.00 66.50 126 PHE A N 1
ATOM 1046 C CA . PHE A 1 126 ? 3.013 10.699 9.860 1.00 66.50 126 PHE A CA 1
ATOM 1047 C C . PHE A 1 126 ? 2.654 11.134 8.435 1.00 66.50 126 PHE A C 1
ATOM 1049 O O . PHE A 1 126 ? 3.333 11.987 7.859 1.00 66.50 126 PHE A O 1
ATOM 1056 N N . LEU A 1 127 ? 1.575 10.585 7.874 1.00 66.56 127 LEU A N 1
ATOM 1057 C CA . LEU A 1 127 ? 1.131 10.915 6.525 1.00 66.56 127 LEU A CA 1
ATOM 1058 C C . LEU A 1 127 ? 0.714 12.389 6.406 1.00 66.56 127 LEU A C 1
ATOM 1060 O O . LEU A 1 127 ? 1.154 13.055 5.474 1.00 66.56 127 LEU A O 1
ATOM 1064 N N . VAL A 1 128 ? -0.053 12.934 7.351 1.00 64.50 128 VAL A N 1
ATOM 1065 C CA . VAL A 1 128 ? -0.478 14.347 7.299 1.00 64.50 128 VAL A CA 1
ATOM 1066 C C . VAL A 1 128 ? 0.665 15.331 7.495 1.00 64.50 128 VAL A C 1
ATOM 1068 O O . VAL A 1 128 ? 0.717 16.343 6.798 1.00 64.50 128 VAL A O 1
ATOM 1071 N N . GLU A 1 129 ? 1.576 15.068 8.430 1.00 65.62 129 GLU A N 1
ATOM 1072 C CA . GLU A 1 129 ? 2.685 15.994 8.682 1.00 65.62 129 GLU A CA 1
ATOM 1073 C C . GLU A 1 129 ? 3.670 16.061 7.515 1.00 65.62 129 GLU A C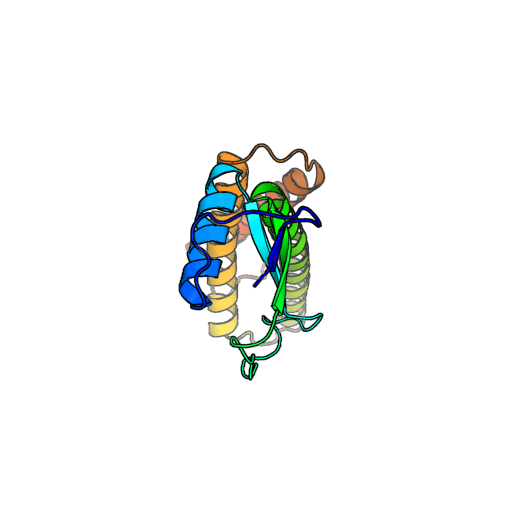 1
ATOM 1075 O O . GLU A 1 129 ? 4.237 17.119 7.238 1.00 65.62 129 GLU A O 1
ATOM 1080 N N . ASN A 1 130 ? 3.888 14.933 6.838 1.00 61.78 130 ASN A N 1
ATOM 1081 C CA . ASN A 1 130 ? 4.947 14.814 5.839 1.00 61.78 130 ASN A CA 1
ATOM 1082 C C . ASN A 1 130 ? 4.450 14.992 4.402 1.00 61.78 130 ASN A C 1
ATOM 1084 O O . ASN A 1 130 ? 5.264 15.209 3.503 1.00 61.78 130 ASN A O 1
ATOM 1088 N N . TYR A 1 131 ? 3.137 14.943 4.169 1.00 60.00 131 TYR A N 1
ATOM 1089 C CA . TYR A 1 131 ? 2.569 15.044 2.832 1.00 60.00 131 TYR A CA 1
ATOM 1090 C C . TYR A 1 131 ? 1.363 15.986 2.806 1.00 60.00 131 TYR A C 1
ATOM 1092 O O . TYR A 1 131 ? 0.369 15.812 3.506 1.00 60.00 131 TYR A O 1
ATOM 1100 N N . ALA A 1 132 ? 1.424 16.979 1.918 1.00 54.50 132 ALA A N 1
ATOM 1101 C CA . ALA A 1 132 ? 0.302 17.864 1.636 1.00 54.50 132 ALA A CA 1
ATOM 1102 C C . ALA A 1 132 ? -0.718 17.140 0.740 1.00 54.50 132 ALA A C 1
ATOM 1104 O O . ALA A 1 132 ? -0.728 17.328 -0.478 1.00 54.50 132 ALA A O 1
ATOM 1105 N N . PHE A 1 133 ? -1.557 16.277 1.319 1.00 55.62 133 PHE A N 1
ATOM 1106 C CA . PHE A 1 133 ? -2.635 15.646 0.558 1.00 55.62 133 PHE A CA 1
ATOM 1107 C C . PHE A 1 133 ? -3.764 16.645 0.286 1.00 55.62 133 PHE A C 1
ATOM 1109 O O . PHE A 1 133 ? -4.317 17.216 1.226 1.00 55.62 133 PHE A O 1
ATOM 1116 N N . PRO A 1 134 ? -4.188 16.823 -0.975 1.00 52.34 134 PRO A N 1
ATOM 1117 C CA . PRO A 1 134 ? -5.344 17.640 -1.329 1.00 52.34 134 PRO A CA 1
ATOM 1118 C C . PRO A 1 134 ? -6.659 16.853 -1.173 1.00 52.34 134 PRO A C 1
ATOM 1120 O O . PRO A 1 134 ? -7.551 16.961 -2.010 1.00 52.34 134 PRO A O 1
ATOM 1123 N N . VAL A 1 135 ? -6.781 16.018 -0.136 1.00 52.94 135 VAL A N 1
ATOM 1124 C CA . VAL A 1 135 ? -7.964 15.173 0.081 1.00 52.94 135 VAL A CA 1
ATOM 1125 C C . VAL A 1 135 ? -8.745 15.734 1.264 1.00 52.94 135 VAL A C 1
ATOM 1127 O O . VAL A 1 135 ? -8.530 15.355 2.412 1.00 52.94 135 VAL A O 1
ATOM 1130 N N . SER A 1 136 ? -9.653 16.669 0.981 1.00 54.50 136 SER A N 1
ATOM 1131 C CA . SER A 1 136 ? -10.485 17.341 1.991 1.00 54.50 136 SER A CA 1
ATOM 1132 C C . SER A 1 136 ? -11.314 16.371 2.842 1.00 54.50 136 SER A C 1
ATOM 1134 O O . SER A 1 136 ? -11.583 16.664 4.000 1.00 54.50 136 SER A O 1
ATOM 1136 N N . SER A 1 137 ? -11.676 15.200 2.306 1.00 54.97 137 SER A N 1
ATOM 1137 C CA . SER A 1 137 ? -12.399 14.163 3.052 1.00 54.97 137 SER A CA 1
ATOM 1138 C C . SER A 1 137 ? -11.529 13.422 4.072 1.00 54.97 137 SER A C 1
ATOM 1140 O O . SER A 1 137 ? -12.054 12.926 5.058 1.00 54.97 137 SER A O 1
ATOM 1142 N N . LEU A 1 138 ? -10.207 13.349 3.868 1.00 59.94 138 LEU A N 1
ATOM 1143 C CA . LEU A 1 138 ? -9.302 12.652 4.788 1.00 59.94 138 LEU A CA 1
ATOM 1144 C C . LEU A 1 138 ? -9.113 13.452 6.082 1.00 59.94 138 LEU A C 1
ATOM 1146 O O . LEU A 1 138 ? -9.032 12.864 7.151 1.00 59.94 138 LEU A O 1
ATOM 1150 N N . GLN A 1 139 ? -9.093 14.786 5.998 1.00 63.94 139 GLN A N 1
ATOM 1151 C CA . GLN A 1 139 ? -8.966 15.653 7.174 1.00 63.94 139 GLN A CA 1
ATOM 1152 C C . GLN A 1 139 ? -10.149 15.507 8.135 1.00 63.94 139 GLN A C 1
ATOM 1154 O O . GLN A 1 139 ? -9.938 15.405 9.338 1.00 63.94 139 GLN A O 1
ATOM 1159 N N . GLU A 1 140 ? -11.375 15.461 7.611 1.00 65.19 140 GLU A N 1
ATOM 1160 C CA . GLU A 1 140 ? -12.581 15.265 8.422 1.00 65.19 140 GLU A CA 1
ATOM 1161 C C . GLU A 1 140 ? -12.577 13.886 9.091 1.00 65.19 140 GLU A C 1
ATOM 1163 O O . GLU A 1 140 ? -12.708 13.790 10.309 1.00 65.19 140 GLU A O 1
ATOM 1168 N N . THR A 1 141 ? -12.311 12.827 8.320 1.00 61.88 141 THR A N 1
ATOM 1169 C CA . THR A 1 141 ? -12.207 11.460 8.848 1.00 61.88 141 THR A CA 1
ATOM 1170 C C . THR A 1 141 ? -11.101 11.326 9.900 1.00 61.88 141 THR A C 1
ATOM 1172 O O . THR A 1 141 ? -11.286 10.648 10.909 1.00 61.88 141 THR A O 1
ATOM 1175 N N . MET A 1 142 ? -9.964 11.994 9.705 1.00 65.88 142 MET A N 1
ATOM 1176 C CA . MET A 1 142 ? -8.869 11.993 10.672 1.00 65.88 142 MET A CA 1
ATOM 1177 C C . MET A 1 142 ? -9.202 12.739 11.956 1.00 65.88 142 MET A C 1
ATOM 1179 O O . MET A 1 142 ? -8.820 12.280 13.028 1.00 65.88 142 MET A O 1
ATOM 1183 N N . GLU A 1 143 ? -9.902 13.867 11.869 1.00 68.19 143 GLU A N 1
ATOM 1184 C CA . GLU A 1 143 ? -10.321 14.614 13.053 1.00 68.19 143 GLU A CA 1
ATOM 1185 C C . GLU A 1 143 ? -11.302 13.787 13.893 1.00 68.19 143 GLU A C 1
ATOM 1187 O O . GLU A 1 143 ? -11.132 13.682 15.107 1.00 68.19 143 GLU A O 1
ATOM 1192 N N . THR A 1 144 ? -12.258 13.105 13.250 1.00 66.88 144 THR A N 1
ATOM 1193 C CA . THR A 1 144 ? -13.148 12.154 13.932 1.00 66.88 144 THR A CA 1
ATOM 1194 C C . THR A 1 144 ? -12.358 11.018 14.583 1.00 66.88 144 THR A C 1
ATOM 1196 O O . THR A 1 144 ? -12.548 10.734 15.762 1.00 66.88 144 THR A O 1
ATOM 1199 N N . PHE A 1 145 ? -11.418 10.405 13.859 1.00 67.19 145 PHE A N 1
ATOM 1200 C CA . PHE A 1 145 ? -10.587 9.324 14.397 1.00 67.19 145 PHE A CA 1
ATOM 1201 C C . PHE A 1 145 ? -9.758 9.774 15.612 1.00 67.19 145 PHE A C 1
ATOM 1203 O O . PHE A 1 145 ? -9.636 9.058 16.604 1.00 67.19 145 PHE A O 1
ATOM 1210 N N . ARG A 1 146 ? -9.238 11.005 15.580 1.00 68.19 146 ARG A N 1
ATOM 1211 C CA . ARG A 1 146 ? -8.442 11.590 16.663 1.00 68.19 146 ARG A CA 1
ATOM 1212 C C . ARG A 1 146 ? -9.261 11.841 17.929 1.00 68.19 146 ARG A C 1
ATOM 1214 O O . ARG A 1 146 ? -8.763 11.613 19.030 1.00 68.19 146 ARG A O 1
ATOM 1221 N N . GLN A 1 147 ? -10.501 12.299 17.775 1.00 69.12 147 GLN A N 1
ATOM 1222 C CA . GLN A 1 147 ? -11.428 12.484 18.894 1.00 69.12 147 GLN A CA 1
ATOM 1223 C C . GLN A 1 147 ? -11.756 11.143 19.558 1.00 69.12 147 GLN A C 1
ATOM 1225 O O . GLN A 1 147 ? -11.721 11.034 20.781 1.00 69.12 147 GLN A O 1
ATOM 1230 N N . GLU A 1 148 ? -11.978 10.106 18.756 1.00 63.62 148 GLU A N 1
ATOM 1231 C CA . GLU A 1 148 ? -12.294 8.758 19.234 1.00 63.62 148 GLU A CA 1
ATOM 1232 C C . GLU A 1 148 ? -11.127 8.096 19.982 1.00 63.62 148 GLU A C 1
ATOM 1234 O O . GLU A 1 148 ? -11.316 7.501 21.044 1.00 63.62 148 GLU A O 1
ATOM 1239 N N . LEU A 1 149 ? -9.892 8.271 19.505 1.00 63.84 149 LEU A N 1
ATOM 1240 C CA . LEU A 1 149 ? -8.697 7.800 20.215 1.00 63.84 149 LEU A CA 1
ATOM 1241 C C . LEU A 1 149 ? -8.478 8.504 21.554 1.00 63.84 149 LEU A C 1
ATOM 1243 O O . LEU A 1 149 ? -8.070 7.867 22.526 1.00 63.84 149 LEU A O 1
ATOM 1247 N N . ALA A 1 150 ? -8.746 9.810 21.623 1.00 65.88 150 ALA A N 1
ATOM 1248 C CA . ALA A 1 150 ? -8.641 10.557 22.872 1.00 65.88 150 ALA A CA 1
ATOM 1249 C C . ALA A 1 150 ? -9.633 10.022 23.917 1.00 65.88 150 ALA A C 1
ATOM 1251 O O . ALA A 1 150 ? -9.259 9.816 25.073 1.00 65.88 150 ALA A O 1
ATOM 1252 N N . ILE A 1 151 ? -10.861 9.710 23.490 1.00 64.06 151 ILE A N 1
ATOM 1253 C CA . ILE A 1 151 ? -11.885 9.089 24.337 1.00 64.06 151 ILE A CA 1
ATOM 1254 C C . ILE A 1 151 ? -11.410 7.715 24.836 1.00 64.06 151 ILE A C 1
ATOM 1256 O O . ILE A 1 151 ? -11.436 7.458 26.041 1.00 64.06 151 ILE A O 1
ATOM 1260 N N . LEU A 1 152 ? -10.906 6.855 23.945 1.00 58.69 152 LEU A N 1
ATOM 1261 C CA . LEU A 1 152 ? -10.361 5.538 24.308 1.00 58.69 152 LEU A CA 1
ATOM 1262 C C . LEU A 1 152 ? -9.207 5.632 25.320 1.00 58.69 152 LEU A C 1
ATOM 1264 O O . LEU A 1 152 ? -9.183 4.900 26.314 1.00 58.69 152 LEU A O 1
ATOM 1268 N N . SER A 1 153 ? -8.275 6.564 25.112 1.00 58.66 153 SER A N 1
ATOM 1269 C CA . SER A 1 153 ? -7.134 6.770 26.009 1.00 58.66 153 SER A CA 1
ATOM 1270 C C . SER A 1 153 ? -7.574 7.228 27.406 1.00 58.66 153 SER A C 1
ATOM 1272 O O . SER A 1 153 ? -7.084 6.704 28.410 1.00 58.66 153 SER A O 1
ATOM 1274 N N . GLU A 1 154 ? -8.535 8.154 27.500 1.00 58.50 154 GLU A N 1
ATOM 1275 C CA . GLU A 1 154 ? -9.083 8.608 28.786 1.00 58.50 154 GLU A CA 1
ATOM 1276 C C . GLU A 1 154 ? -9.801 7.489 29.557 1.00 58.50 154 GLU A C 1
ATOM 1278 O O . GLU A 1 154 ? -9.738 7.430 30.792 1.00 58.50 154 GLU A O 1
ATOM 1283 N N . LEU A 1 155 ? -10.490 6.592 28.848 1.00 52.41 155 LEU A N 1
ATOM 1284 C CA . LEU A 1 155 ? -11.173 5.444 29.447 1.00 52.41 155 LEU A CA 1
ATOM 1285 C C . LEU A 1 155 ? -10.168 4.423 30.004 1.00 52.41 155 LEU A C 1
ATOM 1287 O O . LEU A 1 155 ? -10.338 3.928 31.125 1.00 52.41 155 LEU A O 1
ATOM 1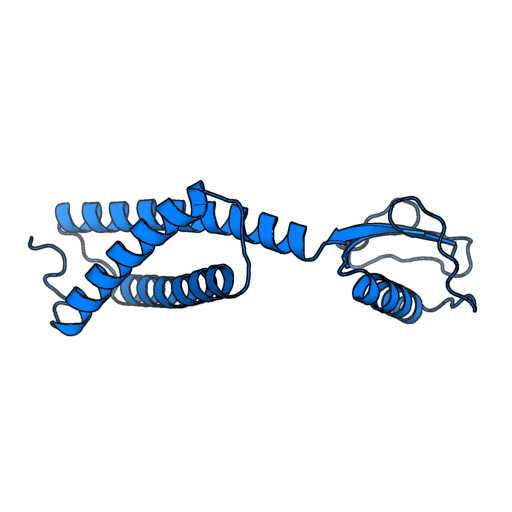291 N N . LYS A 1 156 ? -9.067 4.187 29.282 1.00 54.88 156 LYS A N 1
ATOM 1292 C CA . LYS A 1 156 ? -7.976 3.291 29.692 1.00 54.88 156 LYS A CA 1
ATOM 1293 C C . LYS A 1 156 ? -7.244 3.790 30.943 1.00 54.88 156 LYS A C 1
ATOM 1295 O O . LYS A 1 156 ? -7.007 3.014 31.875 1.00 54.88 156 LYS A O 1
ATOM 1300 N N . GLU A 1 157 ? -6.927 5.084 31.013 1.00 55.03 157 GLU A N 1
ATOM 1301 C CA . GLU A 1 157 ? -6.220 5.688 32.156 1.00 55.03 157 GLU A CA 1
ATOM 1302 C C . GLU A 1 157 ? -6.999 5.588 33.471 1.00 55.03 157 GLU A C 1
ATOM 1304 O O . GLU A 1 157 ? -6.413 5.395 34.541 1.00 55.03 157 GLU A O 1
ATOM 1309 N N . LYS A 1 158 ? -8.333 5.628 33.410 1.00 52.59 158 LYS A N 1
ATOM 1310 C CA . LYS A 1 158 ? -9.190 5.507 34.597 1.00 52.59 158 LYS A CA 1
ATOM 1311 C C . LYS A 1 158 ? -9.209 4.085 35.192 1.00 52.59 158 LYS A C 1
ATOM 1313 O O . LYS A 1 158 ? -9.906 3.862 36.180 1.00 52.59 158 LYS A O 1
ATOM 1318 N N . LYS A 1 159 ? -8.451 3.118 34.637 1.00 49.59 159 LYS A N 1
ATOM 1319 C CA . LYS A 1 159 ? -8.502 1.669 34.968 1.00 49.59 159 LYS A CA 1
ATOM 1320 C C . LYS A 1 159 ? -9.920 1.099 34.910 1.00 49.59 159 LYS A C 1
ATOM 1322 O O . LYS A 1 159 ? -10.243 0.079 35.523 1.00 49.59 159 LYS A O 1
ATOM 1327 N N . ILE A 1 160 ? -10.764 1.769 34.142 1.00 44.53 160 ILE A N 1
ATOM 1328 C CA . ILE A 1 160 ? -12.111 1.367 33.813 1.00 44.53 160 ILE A CA 1
ATOM 1329 C C . ILE A 1 160 ? -11.935 0.351 32.681 1.00 44.53 160 ILE A C 1
ATOM 1331 O O . ILE A 1 160 ? -12.065 0.678 31.521 1.00 44.53 160 ILE A O 1
ATOM 1335 N N . MET A 1 161 ? -11.536 -0.880 33.011 1.00 42.44 161 MET A N 1
ATOM 1336 C CA . MET A 1 161 ? -11.571 -2.005 32.056 1.00 42.44 161 MET A CA 1
ATOM 1337 C C . MET A 1 161 ? -12.889 -2.790 32.164 1.00 42.44 161 MET A C 1
ATOM 1339 O O . MET A 1 161 ? -13.204 -3.592 31.298 1.00 42.44 161 MET A O 1
ATOM 1343 N N . LEU A 1 162 ? -13.671 -2.554 33.225 1.00 38.69 162 LEU A N 1
ATOM 1344 C CA . LEU A 1 162 ? -14.994 -3.155 33.454 1.00 38.69 162 LEU A CA 1
ATOM 1345 C C . LEU A 1 162 ? -16.191 -2.199 33.253 1.00 38.69 162 LEU A C 1
ATOM 1347 O O . LEU A 1 162 ? -17.266 -2.696 32.944 1.00 38.69 162 LEU A O 1
ATOM 1351 N N . PRO A 1 163 ? -16.061 -0.870 33.426 1.00 37.28 163 PRO A N 1
ATOM 1352 C CA . PRO A 1 163 ? -17.150 0.075 33.152 1.00 37.28 163 PRO A CA 1
ATOM 1353 C C . PRO A 1 163 ? -17.073 0.824 31.805 1.00 37.28 163 PRO A C 1
ATOM 1355 O O . PRO A 1 163 ? -17.664 1.893 31.711 1.00 37.28 163 PRO A O 1
ATOM 1358 N N . MET A 1 164 ? -16.397 0.322 30.759 1.00 34.84 164 MET A N 1
ATOM 1359 C CA . MET A 1 164 ? -16.277 1.057 29.473 1.00 34.84 164 MET A CA 1
ATOM 1360 C C . MET A 1 164 ? -17.611 1.318 28.735 1.00 34.84 164 MET A C 1
ATOM 1362 O O . MET A 1 164 ? -17.585 1.908 27.664 1.00 34.84 164 MET A O 1
ATOM 1366 N N . LEU A 1 165 ? -18.768 0.945 29.309 1.00 35.91 165 LEU A N 1
ATOM 1367 C CA . LEU A 1 165 ? -20.111 1.323 28.841 1.00 35.91 165 LEU A CA 1
ATOM 1368 C C . LEU A 1 165 ? -21.032 1.825 29.942 1.00 35.91 165 LEU A C 1
ATOM 1370 O O . LEU A 1 165 ? -22.156 1.361 30.115 1.00 35.91 165 LEU A O 1
ATOM 1374 N N . VAL A 1 166 ? -20.580 2.813 30.700 1.00 35.50 166 VAL A N 1
ATOM 1375 C CA . VAL A 1 166 ? -21.511 3.620 31.489 1.00 35.50 166 VAL A CA 1
ATOM 1376 C C . VAL A 1 166 ? -21.086 5.086 31.425 1.00 35.50 166 VAL A C 1
ATOM 1378 O O . VAL A 1 166 ? -20.494 5.602 32.371 1.00 35.50 166 VAL A O 1
ATOM 1381 N N . HIS A 1 167 ? -21.346 5.719 30.276 1.00 41.16 167 HIS A N 1
ATOM 1382 C CA . HIS A 1 167 ? -22.187 6.919 30.082 1.00 41.16 167 HIS A CA 1
ATOM 1383 C C . HIS A 1 167 ? -21.905 7.597 28.744 1.00 41.16 167 HIS A C 1
ATOM 1385 O O . HIS A 1 167 ? -20.748 8.014 28.530 1.00 41.16 167 HIS A O 1
#